Protein AF-A0A349N3F3-F1 (afdb_monomer_lite)

Structure (mmCIF, N/CA/C/O backbone):
data_AF-A0A349N3F3-F1
#
_entry.id   AF-A0A349N3F3-F1
#
loop_
_atom_site.group_PDB
_atom_site.id
_atom_site.type_symbol
_atom_site.label_atom_id
_atom_site.label_alt_id
_atom_site.label_comp_id
_atom_site.label_asym_id
_atom_site.label_entity_id
_atom_site.label_seq_id
_atom_site.pdbx_PDB_ins_code
_atom_site.Cartn_x
_atom_site.Cartn_y
_atom_site.Cartn_z
_atom_site.occupancy
_atom_site.B_iso_or_equiv
_atom_site.auth_seq_id
_atom_site.auth_comp_id
_atom_site.auth_asym_id
_atom_site.auth_atom_id
_atom_site.pdbx_PDB_model_num
ATOM 1 N N . PRO A 1 1 ? -1.755 11.413 -2.420 1.00 70.88 1 PRO A N 1
ATOM 2 C CA . PRO A 1 1 ? -2.461 11.004 -1.183 1.00 70.88 1 PRO A CA 1
ATOM 3 C C . PRO A 1 1 ? -3.497 9.923 -1.508 1.00 70.88 1 PRO A C 1
ATOM 5 O O . PRO A 1 1 ? -4.167 10.029 -2.538 1.00 70.88 1 PRO A O 1
ATOM 8 N N . TRP A 1 2 ? -3.592 8.875 -0.691 1.00 85.38 2 TRP A N 1
ATOM 9 C CA . TRP A 1 2 ? -4.547 7.779 -0.902 1.00 85.38 2 TRP A CA 1
ATOM 10 C C . TRP A 1 2 ? -5.999 8.202 -0.633 1.00 85.38 2 TRP A C 1
ATOM 12 O O . TRP A 1 2 ? -6.269 9.146 0.110 1.00 85.38 2 TRP A O 1
ATOM 22 N N . LYS A 1 3 ? -6.955 7.518 -1.276 1.00 88.44 3 LYS A N 1
ATOM 23 C CA . LYS A 1 3 ? -8.387 7.806 -1.109 1.00 88.44 3 LYS A CA 1
ATOM 24 C C . LYS A 1 3 ? -8.931 7.115 0.152 1.00 88.44 3 LYS A C 1
ATOM 26 O O . LYS A 1 3 ? -8.729 5.909 0.284 1.00 88.44 3 LYS A O 1
ATOM 31 N N . PRO A 1 4 ? -9.742 7.798 0.988 1.00 89.31 4 PRO A N 1
ATOM 32 C CA . PRO A 1 4 ? -10.302 7.210 2.211 1.00 89.31 4 PRO A CA 1
ATOM 33 C C . PRO A 1 4 ? -11.245 6.024 2.007 1.00 89.31 4 PRO A C 1
ATOM 35 O O . PRO A 1 4 ? -11.581 5.326 2.959 1.00 89.31 4 PRO A O 1
ATOM 38 N N . GLY A 1 5 ? -11.700 5.796 0.771 1.00 87.25 5 GLY A N 1
ATOM 39 C CA . GLY A 1 5 ? -12.599 4.693 0.445 1.00 87.25 5 GLY A CA 1
ATOM 40 C C . GLY A 1 5 ? -12.042 3.331 0.854 1.00 87.25 5 GLY A C 1
ATOM 41 O O . GLY A 1 5 ? -12.802 2.519 1.359 1.00 87.25 5 GLY A O 1
ATOM 42 N N . VAL A 1 6 ? -10.730 3.109 0.719 1.00 83.50 6 VAL A N 1
ATOM 43 C CA . VAL A 1 6 ? -10.081 1.824 1.048 1.00 83.50 6 VAL A CA 1
ATOM 44 C C . VAL A 1 6 ? -10.312 1.440 2.511 1.00 83.50 6 VAL A C 1
ATOM 46 O O . VAL A 1 6 ? -10.724 0.322 2.804 1.00 83.50 6 VAL A O 1
ATOM 49 N N . VAL A 1 7 ? -10.141 2.403 3.415 1.00 87.50 7 VAL A N 1
ATOM 50 C CA . VAL A 1 7 ? -10.370 2.221 4.851 1.00 87.50 7 VAL A CA 1
ATOM 51 C C . VAL A 1 7 ? -11.848 1.973 5.151 1.00 87.50 7 VAL A C 1
ATOM 53 O O . VAL A 1 7 ? -12.188 1.073 5.912 1.00 87.50 7 VAL A O 1
ATOM 56 N N . ARG A 1 8 ? -12.751 2.730 4.512 1.00 87.19 8 ARG A N 1
ATOM 57 C CA . ARG A 1 8 ? -14.203 2.553 4.696 1.00 87.19 8 ARG A CA 1
ATOM 58 C C . ARG A 1 8 ? -14.675 1.179 4.224 1.00 87.19 8 ARG A C 1
ATOM 60 O O . ARG A 1 8 ? -15.519 0.584 4.883 1.00 87.19 8 ARG A O 1
AT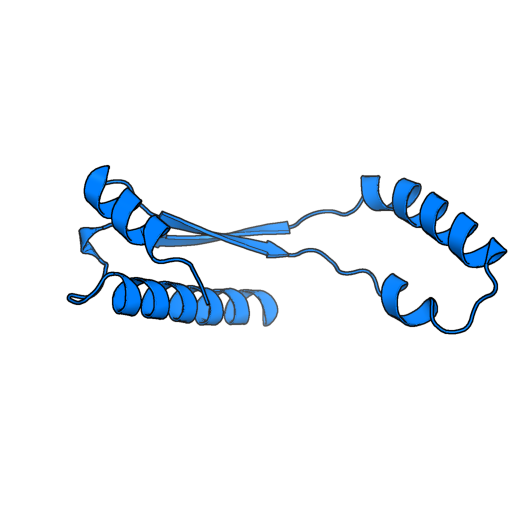OM 67 N N . PHE A 1 9 ? -14.133 0.683 3.112 1.00 87.94 9 PHE A N 1
ATOM 68 C CA . PHE A 1 9 ? -14.440 -0.653 2.610 1.00 87.94 9 PHE A CA 1
ATOM 69 C C . PHE A 1 9 ? -13.931 -1.731 3.560 1.00 87.94 9 PHE A C 1
ATOM 71 O O . PHE A 1 9 ? -14.719 -2.587 3.934 1.00 87.94 9 PHE A O 1
ATOM 78 N N . SER A 1 10 ? -12.678 -1.637 4.014 1.00 87.38 10 SER A N 1
ATOM 79 C CA . SER A 1 10 ? -12.095 -2.582 4.976 1.00 87.38 10 SER A CA 1
ATOM 80 C C . SER A 1 10 ? -12.913 -2.683 6.268 1.00 87.38 10 SER A C 1
ATOM 82 O O . SER A 1 10 ? -13.235 -3.792 6.690 1.00 87.38 10 SER A O 1
ATOM 84 N N . HIS A 1 11 ? -13.349 -1.549 6.832 1.00 88.25 11 HIS A N 1
ATOM 85 C CA . HIS A 1 11 ? -14.244 -1.525 7.997 1.00 88.25 11 HIS A CA 1
ATOM 86 C C . HIS A 1 11 ? -15.619 -2.133 7.703 1.00 88.25 11 HIS A C 1
ATOM 88 O O . HIS A 1 11 ? -16.115 -2.938 8.488 1.00 88.25 11 HIS A O 1
ATOM 94 N N . ALA A 1 12 ? -16.239 -1.780 6.574 1.00 88.38 12 ALA A N 1
ATOM 95 C CA . ALA A 1 12 ? -17.573 -2.270 6.221 1.00 88.38 12 ALA A CA 1
ATOM 96 C C . ALA A 1 12 ? -17.599 -3.779 5.937 1.00 88.38 12 ALA A C 1
ATOM 98 O O . ALA A 1 12 ? -18.583 -4.445 6.248 1.00 88.38 12 ALA A O 1
ATOM 99 N N . SER A 1 13 ? -16.530 -4.316 5.349 1.00 87.25 13 SER A N 1
ATOM 100 C CA . SER A 1 13 ? -16.416 -5.734 5.010 1.00 87.25 13 SER A CA 1
ATOM 101 C C . SER A 1 13 ? -15.661 -6.556 6.052 1.00 87.25 13 SER A C 1
ATOM 103 O O . SER A 1 13 ? -15.488 -7.750 5.832 1.00 87.25 13 SER A O 1
ATOM 105 N N . GLN A 1 14 ? -15.172 -5.932 7.134 1.00 87.69 14 GLN A N 1
ATOM 106 C CA . GLN A 1 14 ? -14.297 -6.561 8.134 1.00 87.69 14 GLN A CA 1
ATOM 107 C C . GLN A 1 14 ? -13.132 -7.329 7.481 1.00 87.69 14 GLN A C 1
ATOM 109 O O . GLN A 1 14 ? -12.790 -8.441 7.877 1.00 87.69 14 GLN A O 1
ATOM 114 N N . ALA A 1 15 ? -12.559 -6.752 6.418 1.00 86.81 15 ALA A N 1
ATOM 115 C CA . ALA A 1 15 ? -11.554 -7.415 5.593 1.00 86.81 15 ALA A CA 1
ATOM 116 C C . ALA A 1 15 ? -10.174 -6.772 5.774 1.00 86.81 15 ALA A C 1
ATOM 118 O O . ALA A 1 15 ? -10.086 -5.540 5.852 1.00 86.81 15 ALA A O 1
ATOM 119 N N . PRO A 1 16 ? -9.095 -7.573 5.781 1.00 88.50 16 PRO A N 1
ATOM 120 C CA . PRO A 1 16 ? -7.744 -7.050 5.880 1.00 88.50 16 PRO A CA 1
ATOM 121 C C . PRO A 1 16 ? -7.330 -6.298 4.609 1.00 88.50 16 PRO A C 1
ATOM 123 O 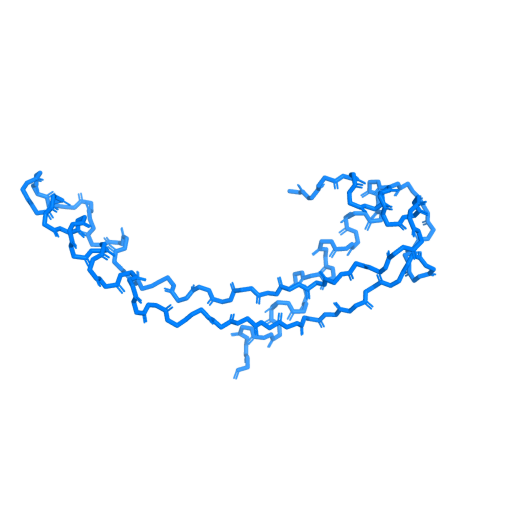O . PRO A 1 16 ? -7.716 -6.641 3.489 1.00 88.50 16 PRO A O 1
ATOM 126 N N . ILE A 1 17 ? -6.494 -5.282 4.792 1.00 89.00 17 ILE A N 1
ATOM 127 C CA . ILE A 1 17 ? -5.840 -4.516 3.736 1.00 89.00 17 ILE A CA 1
ATOM 128 C C . ILE A 1 17 ? -4.446 -5.103 3.527 1.00 89.00 17 ILE A C 1
ATOM 130 O O . ILE A 1 17 ? -3.598 -5.047 4.413 1.00 89.00 17 ILE A O 1
ATOM 134 N N . VAL A 1 18 ? -4.186 -5.630 2.333 1.00 88.69 18 VAL A N 1
ATOM 135 C CA . VAL A 1 18 ? -2.858 -6.1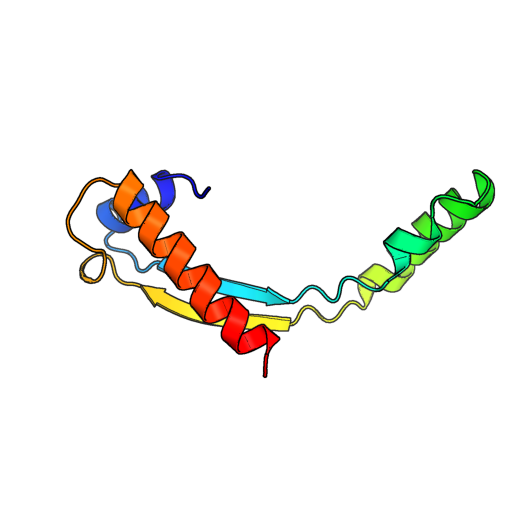36 1.968 1.00 88.69 18 VAL A CA 1
ATOM 136 C C . VAL A 1 18 ? -2.067 -5.026 1.284 1.00 88.69 18 VAL A C 1
ATOM 138 O O . VAL A 1 18 ? -2.491 -4.490 0.258 1.00 88.69 18 VAL A O 1
ATOM 141 N N . LEU A 1 19 ? -0.907 -4.687 1.842 1.00 89.88 19 LEU A N 1
ATOM 142 C CA . LEU A 1 19 ? 0.023 -3.728 1.259 1.00 89.88 19 LEU A CA 1
ATOM 143 C C . LEU A 1 19 ? 0.994 -4.471 0.341 1.00 89.88 19 LEU A C 1
ATOM 145 O O . LEU A 1 19 ? 1.740 -5.341 0.786 1.00 89.88 19 LEU A O 1
ATOM 149 N N . ILE A 1 20 ? 0.986 -4.126 -0.945 1.00 86.44 20 ILE A N 1
ATOM 150 C CA . ILE A 1 20 ? 1.821 -4.771 -1.963 1.00 86.44 20 ILE A CA 1
ATOM 151 C C . ILE A 1 20 ? 2.680 -3.708 -2.638 1.00 86.44 20 ILE A C 1
ATOM 153 O O . ILE A 1 20 ? 2.161 -2.739 -3.192 1.00 86.44 20 ILE A O 1
ATOM 157 N N . TYR A 1 21 ? 3.991 -3.911 -2.613 1.00 85.69 21 TYR A N 1
ATOM 158 C CA . TYR A 1 21 ? 4.947 -3.146 -3.396 1.00 85.69 21 TYR A CA 1
ATOM 159 C C . TYR A 1 21 ? 5.249 -3.891 -4.690 1.00 85.69 21 TYR A C 1
ATOM 161 O O . TYR A 1 21 ? 5.590 -5.073 -4.681 1.00 85.69 21 TYR A O 1
ATOM 169 N N . ILE A 1 22 ? 5.101 -3.199 -5.813 1.00 82.44 22 ILE A N 1
ATOM 170 C CA . ILE A 1 22 ? 5.461 -3.730 -7.122 1.00 82.44 22 ILE A CA 1
ATOM 171 C C . ILE A 1 22 ? 6.691 -2.957 -7.567 1.00 82.44 22 ILE A C 1
ATOM 173 O O . ILE A 1 22 ? 6.587 -1.784 -7.932 1.00 82.44 22 ILE A O 1
ATOM 177 N N . ASP A 1 23 ? 7.841 -3.621 -7.524 1.00 75.19 23 ASP A N 1
ATOM 178 C CA . ASP A 1 23 ? 9.063 -3.096 -8.101 1.00 75.19 23 ASP A CA 1
ATOM 179 C C . ASP A 1 23 ? 8.991 -3.274 -9.617 1.00 75.19 23 ASP A C 1
ATOM 181 O O . ASP A 1 23 ? 9.106 -4.370 -10.189 1.00 75.19 23 ASP A O 1
ATOM 185 N N . ILE A 1 24 ? 8.715 -2.152 -10.267 1.00 69.56 24 ILE A N 1
ATOM 186 C CA . ILE A 1 24 ? 8.839 -2.022 -11.700 1.00 69.56 24 ILE A CA 1
ATOM 187 C C . ILE A 1 24 ? 10.244 -1.493 -11.921 1.00 69.56 24 ILE A C 1
ATOM 189 O O . ILE A 1 24 ? 10.491 -0.303 -11.721 1.00 69.56 24 ILE A O 1
ATOM 193 N N . ASN A 1 25 ? 11.130 -2.361 -12.413 1.00 60.22 25 ASN A N 1
ATOM 194 C CA . ASN A 1 25 ? 12.388 -1.941 -13.010 1.00 60.22 25 ASN A CA 1
ATOM 195 C C . ASN A 1 25 ? 12.066 -0.952 -14.137 1.00 60.22 25 ASN A C 1
ATOM 197 O O . ASN A 1 25 ? 11.812 -1.335 -15.285 1.00 60.22 25 ASN A O 1
ATOM 201 N N . HIS A 1 26 ? 12.039 0.337 -13.805 1.00 54.44 26 HIS A N 1
ATOM 202 C CA . HIS A 1 26 ? 11.960 1.427 -14.755 1.00 54.44 26 HIS A CA 1
ATOM 203 C C . HIS A 1 26 ? 13.308 1.472 -15.461 1.00 54.44 26 HIS A C 1
ATOM 205 O O . HIS A 1 26 ? 14.157 2.312 -15.182 1.00 54.44 26 HIS A O 1
ATOM 211 N N . SER A 1 27 ? 13.510 0.515 -16.369 1.00 47.78 27 SER A N 1
ATOM 212 C CA . SER A 1 27 ? 14.584 0.540 -17.341 1.00 47.78 27 SER A CA 1
ATOM 213 C C . SER A 1 27 ? 14.658 1.961 -17.893 1.00 47.78 27 SER A C 1
ATOM 215 O O . SER A 1 27 ? 13.677 2.487 -18.426 1.00 47.78 27 SER A O 1
ATOM 217 N N . VAL A 1 28 ? 15.832 2.553 -17.680 1.00 49.75 28 VAL A N 1
ATOM 218 C CA . VAL A 1 28 ? 16.470 3.816 -18.105 1.00 49.75 28 VAL A CA 1
ATOM 219 C C . VAL A 1 28 ? 15.990 4.434 -19.441 1.00 49.75 28 VAL A C 1
ATOM 221 O O . VAL A 1 28 ? 16.278 5.584 -19.768 1.00 49.75 28 VAL A O 1
ATOM 224 N N . MET A 1 29 ? 15.181 3.716 -20.210 1.00 49.28 29 MET A N 1
ATOM 225 C CA . MET A 1 29 ? 14.626 4.036 -21.520 1.00 49.28 29 MET A CA 1
ATOM 226 C C . MET A 1 29 ? 13.922 5.403 -21.627 1.00 49.28 29 MET A C 1
ATOM 228 O O . MET A 1 29 ? 13.883 5.987 -22.711 1.00 49.28 29 MET A O 1
ATOM 232 N N . ARG A 1 30 ? 13.361 5.951 -20.538 1.00 48.03 30 ARG A N 1
ATOM 233 C CA . ARG A 1 30 ? 12.600 7.214 -20.603 1.00 48.03 30 ARG A CA 1
ATOM 234 C C . ARG A 1 30 ? 13.488 8.468 -20.660 1.00 48.03 30 ARG A C 1
ATOM 236 O O . ARG A 1 30 ? 13.030 9.490 -21.167 1.00 48.03 30 ARG A O 1
ATOM 243 N N . GLN A 1 31 ? 14.748 8.403 -20.222 1.00 49.34 31 GLN A N 1
ATOM 244 C CA . GLN A 1 31 ? 15.655 9.565 -20.247 1.00 49.34 31 GLN A CA 1
ATOM 245 C C . GLN A 1 31 ? 16.346 9.793 -21.601 1.00 49.34 31 GLN A C 1
ATOM 247 O O . GLN A 1 31 ? 16.757 10.913 -21.891 1.00 49.34 31 GLN A O 1
ATOM 252 N N . ILE A 1 32 ? 16.401 8.788 -22.480 1.00 55.56 32 ILE A N 1
ATOM 253 C CA . ILE A 1 32 ? 17.084 8.904 -23.783 1.00 55.56 32 ILE A CA 1
ATOM 254 C C . ILE A 1 32 ? 16.177 9.555 -24.857 1.00 55.56 32 ILE A C 1
ATOM 256 O O . ILE A 1 32 ? 16.644 10.001 -25.901 1.00 55.56 32 ILE A O 1
ATOM 260 N N . GLY A 1 33 ? 14.871 9.700 -24.602 1.00 49.53 33 GLY A N 1
ATOM 261 C CA . GLY A 1 33 ? 13.873 10.091 -25.611 1.00 49.53 33 GLY A CA 1
ATOM 262 C C . GLY A 1 33 ? 13.666 11.590 -25.885 1.00 49.53 33 GLY A C 1
ATOM 263 O O . GLY A 1 33 ? 12.821 11.918 -26.715 1.00 49.53 33 GLY A O 1
ATOM 264 N N . GLN A 1 34 ? 14.374 12.508 -25.217 1.00 52.03 34 GLN A N 1
ATOM 265 C CA . GLN A 1 34 ? 14.155 13.963 -25.382 1.00 52.03 34 GLN A CA 1
ATOM 266 C C . GLN A 1 34 ? 14.939 14.590 -26.556 1.00 52.03 34 GLN A C 1
ATOM 268 O O . GLN A 1 34 ? 14.663 15.729 -26.919 1.00 52.03 34 GLN A O 1
ATOM 273 N N . LYS A 1 35 ? 15.889 13.870 -27.179 1.00 56.09 35 LYS A N 1
ATOM 274 C CA . LYS A 1 35 ? 16.752 14.403 -28.260 1.00 56.09 35 LYS A CA 1
ATOM 275 C C . LYS A 1 35 ? 16.565 13.775 -29.649 1.00 56.09 35 LYS A C 1
ATOM 277 O O . LYS A 1 35 ? 17.228 14.211 -30.585 1.00 56.09 35 LYS A O 1
ATOM 282 N N . PHE A 1 36 ? 15.694 12.779 -29.821 1.00 54.53 36 PHE A N 1
ATOM 283 C CA . PHE A 1 36 ? 15.665 11.983 -31.056 1.00 54.53 36 PHE A CA 1
ATOM 284 C C . PHE A 1 36 ? 14.399 12.190 -31.908 1.00 54.53 36 PHE A C 1
ATOM 286 O O . PHE A 1 36 ? 13.275 12.156 -31.412 1.00 54.53 36 PHE A O 1
ATOM 293 N N . HIS A 1 37 ? 14.627 12.400 -33.211 1.00 63.00 37 HIS A N 1
ATOM 294 C CA . HIS A 1 37 ? 13.658 12.577 -34.303 1.00 63.00 37 HIS A CA 1
ATOM 295 C C . HIS A 1 37 ? 12.501 11.553 -34.290 1.00 63.00 37 HIS A C 1
ATOM 297 O O . HIS A 1 37 ? 12.677 10.404 -33.886 1.00 63.00 37 HIS A O 1
ATOM 303 N N . GLY A 1 38 ? 11.328 11.942 -34.815 1.00 58.62 38 GLY A N 1
ATOM 304 C CA . GLY A 1 38 ? 10.070 11.172 -34.754 1.00 58.62 38 GLY A CA 1
ATOM 305 C C . GLY A 1 38 ? 10.133 9.711 -35.228 1.00 58.62 38 GLY A C 1
ATOM 306 O O . GLY A 1 38 ? 9.413 8.870 -34.696 1.00 58.62 38 GLY A O 1
ATOM 307 N N . VAL A 1 39 ? 11.046 9.374 -36.143 1.00 66.19 39 VAL A N 1
ATOM 308 C CA . VAL A 1 39 ? 11.274 7.993 -36.612 1.00 66.19 39 VAL A CA 1
ATOM 309 C C . VAL A 1 39 ? 11.875 7.103 -35.513 1.00 66.19 39 VAL A C 1
ATOM 311 O O . VAL A 1 39 ? 11.451 5.963 -35.325 1.00 66.19 39 VAL A O 1
ATOM 314 N N . VAL A 1 40 ? 12.805 7.632 -34.713 1.00 64.12 40 VAL A N 1
ATOM 315 C CA . VAL A 1 40 ? 13.409 6.910 -33.580 1.00 64.12 40 VAL A CA 1
ATOM 316 C C . VAL A 1 40 ? 12.381 6.696 -32.469 1.00 64.12 40 VAL A C 1
ATOM 318 O O . VAL A 1 40 ? 12.391 5.661 -31.810 1.00 64.12 40 VAL A O 1
ATOM 321 N N . ARG A 1 41 ? 11.441 7.633 -32.292 1.00 63.22 41 ARG A N 1
ATOM 322 C CA . ARG A 1 41 ? 10.346 7.502 -31.319 1.00 63.22 41 ARG A CA 1
ATOM 323 C C . ARG A 1 41 ? 9.428 6.324 -31.653 1.00 63.22 41 ARG A C 1
ATOM 325 O O . ARG A 1 41 ? 9.089 5.561 -30.753 1.00 63.22 41 ARG A O 1
ATOM 332 N N . ALA A 1 42 ? 9.082 6.147 -32.929 1.00 65.94 42 ALA A N 1
ATOM 333 C CA . ALA A 1 42 ? 8.281 5.012 -33.387 1.00 65.94 42 ALA A CA 1
ATOM 334 C C . ALA A 1 42 ? 9.027 3.677 -33.198 1.00 65.94 42 ALA A C 1
ATOM 336 O O . ALA A 1 42 ? 8.462 2.716 -32.678 1.00 65.94 42 ALA A O 1
ATOM 337 N N . LEU A 1 43 ? 10.324 3.633 -33.522 1.00 67.88 43 LEU A N 1
ATOM 338 C CA . LEU A 1 43 ? 11.171 2.459 -33.278 1.00 67.88 43 LEU A CA 1
ATOM 339 C C . LEU A 1 43 ? 11.291 2.122 -31.788 1.00 67.88 43 LEU A C 1
ATOM 341 O O . LEU A 1 43 ? 11.130 0.964 -31.414 1.00 67.88 43 LEU A O 1
ATOM 345 N N . MET A 1 44 ? 11.494 3.124 -30.931 1.00 64.00 44 MET A N 1
ATOM 346 C CA . MET A 1 44 ? 11.529 2.967 -29.474 1.00 64.00 44 MET A CA 1
ATOM 347 C C . MET A 1 44 ? 10.192 2.498 -28.907 1.00 64.00 44 MET A C 1
ATOM 349 O O . MET A 1 44 ? 10.190 1.705 -27.975 1.00 64.00 44 MET A O 1
ATOM 353 N N . GLN A 1 45 ? 9.058 2.934 -29.458 1.00 64.31 45 GLN A N 1
ATOM 354 C CA . GLN A 1 45 ? 7.741 2.430 -29.058 1.00 64.31 45 GLN A CA 1
ATOM 355 C C . GLN A 1 45 ? 7.574 0.947 -29.405 1.00 64.31 45 GLN A C 1
ATOM 357 O O . GLN A 1 45 ? 7.119 0.172 -28.565 1.00 64.31 45 GLN A O 1
ATOM 362 N N . VAL A 1 46 ? 8.000 0.527 -30.600 1.00 70.19 46 VAL A N 1
ATOM 363 C CA . VAL A 1 46 ? 7.973 -0.889 -31.006 1.00 70.19 46 VAL A CA 1
ATOM 364 C C . VAL A 1 46 ? 8.952 -1.723 -30.170 1.00 70.19 46 VAL A C 1
ATOM 366 O O . VAL A 1 46 ? 8.618 -2.836 -29.763 1.00 70.19 46 VAL A O 1
ATOM 369 N N . TRP A 1 47 ? 10.130 -1.184 -29.849 1.00 64.75 47 TRP A N 1
ATOM 370 C CA . TRP A 1 47 ? 11.104 -1.831 -28.967 1.00 64.75 47 TRP A CA 1
ATOM 371 C C . TRP A 1 47 ? 10.611 -1.919 -27.522 1.00 64.75 47 TRP A C 1
ATOM 373 O O . TRP A 1 47 ? 10.701 -2.984 -26.927 1.00 64.75 47 TRP A O 1
ATOM 383 N N . ALA A 1 48 ? 10.019 -0.857 -26.976 1.00 63.19 48 ALA A N 1
ATOM 384 C CA . ALA A 1 48 ? 9.390 -0.859 -25.657 1.00 63.19 48 ALA A CA 1
ATOM 385 C C . ALA A 1 48 ? 8.235 -1.866 -25.587 1.00 63.19 48 ALA A C 1
ATOM 387 O O . ALA A 1 48 ? 8.083 -2.548 -24.580 1.00 63.19 48 ALA A O 1
ATOM 388 N N . TYR A 1 49 ? 7.469 -2.031 -26.668 1.00 63.31 49 TYR A N 1
ATOM 389 C CA . TYR A 1 49 ? 6.439 -3.066 -26.763 1.00 63.31 49 TYR A CA 1
ATOM 390 C C . TYR A 1 49 ? 7.035 -4.485 -26.828 1.00 63.31 49 TYR A C 1
ATOM 392 O O . TYR A 1 49 ? 6.529 -5.407 -26.188 1.00 63.31 49 TYR A O 1
ATOM 400 N N . ARG A 1 50 ? 8.145 -4.673 -27.559 1.00 64.00 50 ARG A N 1
ATOM 401 C CA . ARG A 1 50 ? 8.850 -5.963 -27.674 1.00 64.00 50 ARG A CA 1
ATOM 402 C C . ARG A 1 50 ? 9.559 -6.365 -26.374 1.00 64.00 50 ARG A C 1
ATOM 404 O O . ARG A 1 50 ? 9.476 -7.526 -25.991 1.00 64.00 50 ARG A O 1
ATOM 411 N N . PHE A 1 51 ? 10.218 -5.425 -25.699 1.00 57.91 51 PHE A N 1
ATOM 412 C CA . PHE A 1 51 ? 10.964 -5.644 -24.452 1.00 57.91 51 PHE A CA 1
ATOM 413 C C . PHE A 1 51 ? 10.091 -5.559 -23.201 1.00 57.91 51 PHE A C 1
ATOM 415 O O . PHE A 1 51 ? 10.393 -6.199 -22.198 1.00 57.91 51 PHE A O 1
ATOM 422 N N . GLY A 1 52 ? 8.968 -4.840 -23.257 1.00 55.38 52 GLY A N 1
ATOM 423 C CA . GLY A 1 52 ? 8.007 -4.773 -22.158 1.00 55.38 52 GLY A CA 1
ATOM 424 C C . GLY A 1 52 ? 7.403 -6.133 -21.806 1.00 55.38 52 GLY A C 1
ATOM 425 O O . GLY A 1 52 ? 7.058 -6.367 -20.652 1.00 55.38 52 GLY A O 1
ATOM 426 N N . ARG A 1 53 ? 7.359 -7.070 -22.766 1.00 56.12 53 ARG A N 1
ATOM 427 C CA . ARG A 1 53 ? 6.917 -8.456 -22.539 1.00 56.12 53 ARG A CA 1
ATOM 428 C C . ARG A 1 53 ? 7.829 -9.275 -21.618 1.00 56.12 53 ARG A C 1
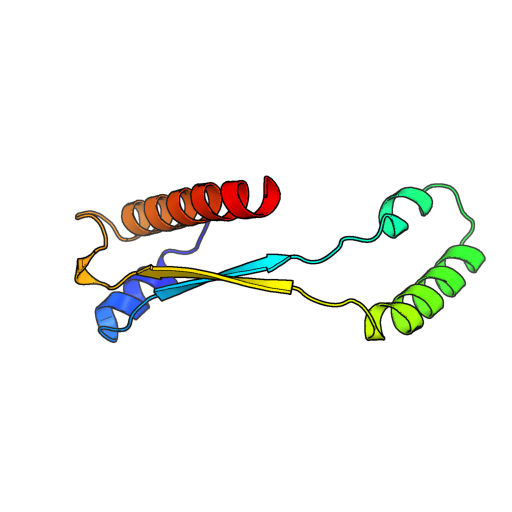ATOM 430 O O . ARG A 1 53 ? 7.380 -10.318 -21.156 1.00 56.12 53 ARG A O 1
ATOM 437 N N . SER A 1 54 ? 9.065 -8.847 -21.347 1.00 57.31 54 SER A N 1
ATOM 438 C CA . SER A 1 54 ? 10.001 -9.587 -20.483 1.00 57.31 54 SER A CA 1
ATOM 439 C C . SER A 1 54 ? 10.415 -8.834 -19.220 1.00 57.31 54 SER A C 1
ATOM 441 O O . SER A 1 54 ? 11.368 -9.250 -18.557 1.00 57.31 54 SER A O 1
ATOM 443 N N . LEU A 1 55 ? 9.756 -7.720 -18.886 1.00 60.59 55 LEU A N 1
ATOM 444 C CA . LEU A 1 55 ? 10.021 -7.027 -17.628 1.00 60.59 55 LEU A CA 1
ATOM 445 C C . LEU A 1 55 ? 9.559 -7.922 -16.478 1.00 60.59 55 LEU A C 1
ATOM 447 O O . LEU A 1 55 ? 8.364 -8.128 -16.272 1.00 60.59 55 LEU A O 1
ATOM 451 N N . LYS A 1 56 ? 10.527 -8.483 -15.749 1.00 65.81 56 LYS A N 1
ATOM 452 C CA . LYS A 1 56 ? 10.265 -9.192 -14.500 1.00 65.81 56 LYS A CA 1
ATOM 453 C C . LYS A 1 56 ? 9.767 -8.161 -13.491 1.00 65.81 56 LYS A C 1
ATOM 455 O O . LYS A 1 56 ? 10.527 -7.304 -13.049 1.00 65.81 56 LYS A O 1
ATOM 460 N N . LEU A 1 57 ? 8.471 -8.219 -13.210 1.00 70.38 57 LEU A N 1
ATOM 461 C CA . LEU A 1 57 ? 7.838 -7.465 -12.139 1.00 70.38 57 LEU A CA 1
ATOM 462 C C . LEU A 1 57 ? 8.125 -8.213 -10.843 1.00 70.38 57 LEU A C 1
ATOM 464 O O . LEU A 1 57 ? 7.748 -9.380 -10.714 1.00 70.38 57 LEU A O 1
ATOM 468 N N . HIS A 1 58 ? 8.801 -7.561 -9.908 1.00 77.12 58 HIS A N 1
ATOM 469 C CA . HIS A 1 58 ? 9.024 -8.140 -8.593 1.00 77.12 58 HIS A CA 1
ATOM 470 C C . HIS A 1 58 ? 7.917 -7.641 -7.669 1.00 77.12 58 HIS A C 1
ATOM 472 O O . HIS A 1 58 ? 7.754 -6.444 -7.446 1.00 77.12 58 HIS A O 1
ATOM 478 N N . MET A 1 59 ? 7.085 -8.570 -7.200 1.00 83.50 59 MET A N 1
ATOM 479 C CA . MET A 1 59 ? 5.995 -8.272 -6.281 1.00 83.50 59 MET A CA 1
ATOM 480 C C . MET A 1 59 ? 6.425 -8.646 -4.869 1.00 83.50 59 MET A C 1
ATOM 482 O O . MET A 1 59 ? 6.788 -9.792 -4.608 1.00 83.50 59 MET A O 1
ATOM 486 N N . HIS A 1 60 ? 6.337 -7.684 -3.963 1.00 84.69 60 HIS A N 1
ATOM 487 C CA . HIS A 1 60 ? 6.654 -7.849 -2.557 1.00 84.69 60 HIS A CA 1
ATOM 488 C C . HIS A 1 60 ? 5.407 -7.555 -1.732 1.00 84.69 60 HIS A C 1
ATOM 490 O O . HIS A 1 60 ? 4.832 -6.469 -1.812 1.00 84.69 60 HIS A O 1
ATOM 496 N N . VAL A 1 61 ? 4.984 -8.523 -0.926 1.00 86.62 61 VAL A N 1
ATOM 497 C CA . VAL A 1 61 ? 3.968 -8.280 0.100 1.00 86.62 61 VAL A CA 1
ATOM 498 C C . VAL A 1 61 ? 4.667 -7.584 1.265 1.00 86.62 61 VAL A C 1
ATOM 500 O O . VAL A 1 61 ? 5.611 -8.133 1.825 1.00 86.62 61 VAL A O 1
ATOM 503 N N . LEU A 1 62 ? 4.243 -6.359 1.575 1.00 88.12 62 LEU A N 1
ATOM 504 C CA . LEU A 1 62 ? 4.849 -5.524 2.612 1.00 88.12 62 LEU A CA 1
ATOM 505 C C . LEU A 1 62 ? 4.271 -5.818 3.995 1.00 88.12 62 LEU A C 1
ATOM 507 O O . LEU A 1 62 ? 5.017 -5.938 4.960 1.00 88.12 62 LEU A O 1
ATOM 511 N N . ASP A 1 63 ? 2.942 -5.863 4.089 1.00 89.00 63 ASP A N 1
ATOM 512 C CA . ASP A 1 63 ? 2.215 -6.021 5.349 1.00 89.00 63 ASP A CA 1
ATOM 513 C C . ASP A 1 63 ? 0.759 -6.428 5.079 1.00 89.00 63 ASP A C 1
ATOM 515 O O . ASP A 1 63 ? 0.230 -6.210 3.981 1.00 89.00 63 ASP A O 1
ATOM 519 N N . VAL A 1 64 ? 0.099 -6.970 6.099 1.00 90.44 64 VAL A N 1
ATOM 520 C CA . VAL A 1 64 ? -1.344 -7.241 6.105 1.00 90.44 64 VAL A CA 1
ATOM 521 C C . VAL A 1 64 ? -1.943 -6.528 7.310 1.00 90.44 64 VAL A C 1
ATOM 523 O O . VAL A 1 64 ? -1.711 -6.924 8.448 1.00 90.44 64 VAL A O 1
ATOM 526 N N . VAL A 1 65 ? -2.715 -5.474 7.051 1.00 90.06 65 VAL A N 1
ATOM 527 C CA . VAL A 1 65 ? -3.310 -4.619 8.081 1.00 90.06 65 VAL A CA 1
ATOM 528 C C . VAL A 1 65 ? -4.770 -4.995 8.274 1.00 90.06 65 VAL A C 1
ATOM 530 O O . VAL A 1 65 ? -5.584 -4.838 7.363 1.00 90.06 65 VAL A O 1
ATOM 533 N N . TYR A 1 66 ? -5.116 -5.460 9.466 1.00 88.88 66 TYR A N 1
ATOM 534 C CA . TYR A 1 66 ? -6.501 -5.747 9.821 1.00 88.88 66 TYR A CA 1
ATOM 535 C C . TYR A 1 66 ? -7.246 -4.474 10.266 1.00 88.88 66 TYR A C 1
ATOM 537 O O . TYR A 1 66 ? -6.607 -3.540 10.761 1.00 88.88 66 TYR A O 1
ATOM 545 N N . PRO A 1 67 ? -8.584 -4.404 10.109 1.00 85.50 67 PRO A N 1
ATOM 546 C CA . PRO A 1 67 ? -9.372 -3.234 10.510 1.00 85.50 67 PRO A CA 1
ATOM 547 C C . PRO A 1 67 ? -9.136 -2.796 11.963 1.00 85.50 67 PRO A C 1
ATOM 549 O O . PRO A 1 67 ? -9.053 -1.601 12.240 1.00 85.50 67 PRO A O 1
ATOM 552 N N . GLU A 1 68 ? -8.974 -3.752 12.876 1.00 88.75 68 GLU A N 1
ATOM 553 C CA . GLU A 1 68 ? -8.712 -3.542 14.304 1.00 88.75 68 GLU A CA 1
ATOM 554 C C . GLU A 1 68 ? -7.324 -2.964 14.613 1.00 88.75 68 GLU A C 1
ATOM 556 O O . GLU A 1 68 ? -7.098 -2.453 15.706 1.00 88.75 68 GLU A O 1
ATOM 561 N N . GLN A 1 69 ? -6.391 -3.025 13.661 1.00 8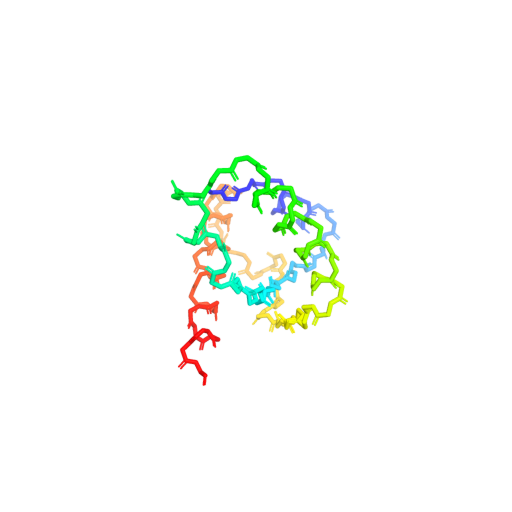7.81 69 GLN A N 1
ATOM 562 C CA . GLN A 1 69 ? -5.046 -2.464 13.799 1.00 87.81 69 GLN A CA 1
ATOM 563 C C . GLN A 1 69 ? -4.964 -1.018 13.298 1.00 87.81 69 GLN A C 1
ATOM 565 O O . GLN A 1 69 ? -3.932 -0.364 13.466 1.00 87.81 69 GLN A O 1
ATOM 570 N N . LEU A 1 70 ? -6.022 -0.514 12.654 1.00 88.19 70 LEU A N 1
ATOM 571 C CA . LEU A 1 70 ? -6.061 0.869 12.204 1.00 88.19 70 LEU A CA 1
ATOM 572 C C . LEU A 1 70 ? -6.158 1.805 13.416 1.00 88.19 70 LEU A C 1
ATOM 574 O O . LEU A 1 70 ? -6.946 1.550 14.327 1.00 88.19 70 LEU A O 1
ATOM 578 N N . PRO A 1 71 ? -5.401 2.916 13.426 1.00 88.88 71 PRO A N 1
ATOM 579 C CA . PRO A 1 71 ? -5.451 3.861 14.531 1.00 88.88 71 PRO A CA 1
ATOM 580 C C . PRO A 1 71 ? -6.851 4.464 14.666 1.00 88.88 71 PRO A C 1
ATOM 582 O O . PRO A 1 71 ? -7.540 4.702 13.669 1.00 88.88 71 PRO A O 1
ATOM 585 N N . GLU A 1 72 ? -7.269 4.759 15.894 1.00 87.81 72 GLU A N 1
ATOM 586 C CA . GLU A 1 72 ? -8.519 5.479 16.127 1.00 87.81 72 GLU A CA 1
ATOM 587 C C . GLU A 1 72 ? -8.478 6.859 15.457 1.00 87.81 72 GLU A C 1
ATOM 589 O O . GLU A 1 72 ? -7.471 7.570 15.503 1.00 87.81 72 GLU A O 1
ATOM 594 N N . GLY A 1 73 ? -9.575 7.247 14.804 1.00 88.62 73 GLY A N 1
ATOM 595 C CA . GLY A 1 73 ? -9.679 8.555 14.168 1.00 88.62 73 GLY A CA 1
ATOM 596 C C . GLY A 1 73 ? -10.551 8.567 12.922 1.00 88.62 73 GLY A C 1
ATOM 597 O O . GLY A 1 73 ? -11.334 7.658 12.649 1.00 88.62 73 GLY A O 1
ATOM 598 N N . THR A 1 74 ? -10.424 9.646 12.154 1.00 90.62 74 THR A N 1
ATOM 599 C CA . THR A 1 74 ? -11.166 9.808 10.900 1.00 90.62 74 THR A CA 1
ATOM 600 C C . THR A 1 74 ? -10.613 8.881 9.808 1.00 90.62 74 THR A C 1
ATOM 602 O O . THR A 1 74 ? -9.405 8.623 9.773 1.00 90.62 74 THR A O 1
ATOM 605 N N . PRO A 1 75 ? -11.439 8.441 8.839 1.00 87.81 75 PRO A N 1
ATOM 606 C CA . PRO A 1 75 ? -10.965 7.646 7.703 1.00 87.81 75 PRO A CA 1
ATOM 607 C C . PRO A 1 75 ? -9.812 8.310 6.937 1.00 87.81 75 PRO A C 1
ATOM 609 O O . PRO A 1 75 ? -8.940 7.630 6.401 1.00 87.81 75 PRO A O 1
ATOM 612 N N . GLN A 1 76 ? -9.781 9.644 6.892 1.00 90.31 76 GLN A N 1
ATOM 613 C CA . GLN A 1 76 ? -8.701 10.426 6.296 1.00 90.31 76 GLN A CA 1
ATOM 614 C C . GLN A 1 76 ? -7.381 10.245 7.058 1.00 90.31 76 GLN A C 1
ATOM 616 O O . GLN A 1 76 ? -6.354 10.002 6.427 1.00 90.31 76 GLN A O 1
ATOM 621 N N . GLN A 1 77 ? -7.405 10.317 8.392 1.00 90.62 77 GLN A N 1
ATOM 622 C CA . GLN A 1 77 ? -6.224 10.099 9.236 1.00 90.62 77 GLN A CA 1
ATOM 623 C C . GLN A 1 77 ? -5.725 8.654 9.144 1.00 90.62 77 GLN A C 1
ATOM 625 O O . GLN A 1 77 ? -4.533 8.434 8.947 1.00 90.62 77 GLN A O 1
ATOM 630 N N . GLN A 1 78 ? -6.634 7.677 9.183 1.00 91.06 78 GLN A N 1
ATOM 631 C CA . GLN A 1 78 ? -6.303 6.258 9.000 1.00 91.06 78 GLN A CA 1
ATOM 632 C C . GLN A 1 78 ? -5.655 5.997 7.634 1.00 91.06 78 GLN A C 1
ATOM 634 O O . GLN A 1 78 ? -4.692 5.244 7.520 1.00 91.06 78 GLN A O 1
ATOM 639 N N . THR A 1 79 ? -6.137 6.676 6.591 1.00 92.25 79 THR A N 1
ATOM 640 C CA . THR A 1 79 ? -5.569 6.573 5.240 1.00 92.25 79 THR A CA 1
ATOM 641 C C . THR A 1 79 ? -4.189 7.216 5.142 1.00 92.25 79 THR A C 1
ATOM 643 O O . THR A 1 79 ? -3.309 6.671 4.480 1.00 92.25 79 THR A O 1
ATOM 646 N N . ALA A 1 80 ? -3.980 8.356 5.804 1.00 92.19 80 ALA A N 1
ATOM 647 C CA . ALA A 1 80 ? -2.669 8.994 5.874 1.00 92.19 80 ALA A CA 1
ATOM 648 C C . ALA A 1 80 ? -1.656 8.106 6.614 1.00 92.19 80 ALA A C 1
ATOM 650 O O . ALA A 1 80 ? -0.528 7.952 6.153 1.00 92.19 80 ALA A O 1
ATOM 651 N N . TRP A 1 81 ? -2.082 7.466 7.706 1.00 93.69 81 TRP A N 1
ATOM 652 C CA . TRP A 1 81 ? -1.268 6.493 8.431 1.00 93.69 81 TRP A CA 1
ATOM 653 C C . TRP A 1 81 ? -0.908 5.282 7.560 1.00 93.69 81 TRP A C 1
ATOM 655 O O . TRP A 1 81 ? 0.263 4.921 7.483 1.00 93.69 81 TRP A O 1
ATOM 665 N N . LEU A 1 82 ? -1.877 4.708 6.835 1.00 92.50 82 LEU A N 1
ATOM 666 C CA . LEU A 1 82 ? -1.634 3.593 5.910 1.00 92.50 82 LEU A CA 1
ATOM 667 C C . LEU A 1 82 ? -0.621 3.955 4.821 1.00 92.50 82 LEU A C 1
ATOM 669 O O . LEU A 1 82 ? 0.254 3.155 4.498 1.00 92.50 82 LEU A O 1
ATOM 673 N N . GLN A 1 83 ? -0.730 5.164 4.268 1.00 91.69 83 GLN A N 1
ATOM 674 C CA . GLN A 1 83 ? 0.208 5.637 3.260 1.00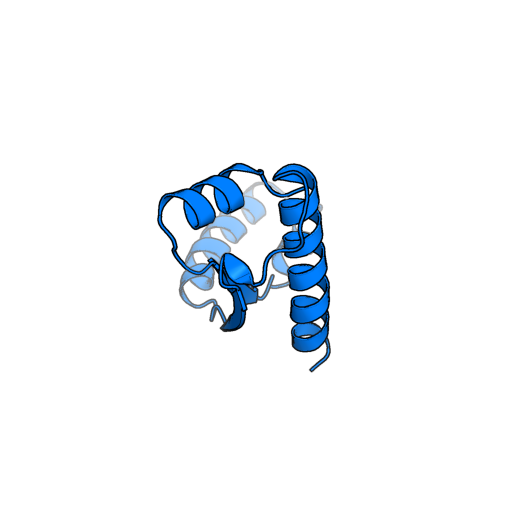 91.69 83 GLN A CA 1
ATOM 675 C C . GLN A 1 83 ? 1.621 5.797 3.846 1.00 91.69 83 GLN A C 1
ATOM 677 O O . GLN A 1 83 ? 2.578 5.318 3.245 1.00 91.69 83 GLN A O 1
ATOM 682 N N . ALA A 1 84 ? 1.755 6.401 5.030 1.00 92.69 84 ALA A N 1
ATOM 683 C CA . ALA A 1 84 ? 3.048 6.544 5.701 1.00 92.69 84 ALA A CA 1
ATOM 684 C C . ALA A 1 84 ? 3.676 5.178 6.031 1.00 92.69 84 ALA A C 1
ATOM 686 O O . ALA A 1 84 ? 4.865 4.965 5.800 1.00 92.69 84 ALA A O 1
ATOM 687 N N . ARG A 1 85 ? 2.862 4.225 6.501 1.00 91.88 85 ARG A N 1
ATOM 688 C CA . ARG A 1 85 ? 3.280 2.845 6.773 1.00 91.88 85 ARG A CA 1
ATOM 689 C C . ARG A 1 85 ? 3.780 2.144 5.511 1.00 91.88 85 ARG A C 1
ATOM 691 O O . ARG A 1 85 ? 4.812 1.480 5.546 1.00 91.88 85 ARG A O 1
ATOM 698 N N . PHE A 1 86 ? 3.072 2.308 4.395 1.00 92.44 86 PHE A N 1
ATOM 699 C CA . PHE A 1 86 ? 3.497 1.783 3.101 1.00 92.44 86 PHE A CA 1
ATOM 700 C C . PHE A 1 86 ? 4.835 2.378 2.656 1.00 92.44 86 PHE A C 1
ATOM 702 O O . PHE A 1 86 ? 5.721 1.629 2.258 1.00 92.44 86 PHE A O 1
ATOM 709 N N . GLU A 1 87 ? 4.995 3.701 2.734 1.00 91.06 87 GLU A N 1
ATOM 710 C CA . GLU A 1 87 ? 6.226 4.392 2.330 1.00 91.06 87 GLU A CA 1
ATOM 711 C C . GLU A 1 87 ? 7.433 3.938 3.169 1.00 91.06 87 GLU A C 1
ATOM 713 O O . GLU A 1 87 ? 8.495 3.659 2.611 1.00 91.06 87 GLU A O 1
ATOM 718 N N . GLU A 1 88 ? 7.258 3.766 4.483 1.00 92.75 88 GLU A N 1
ATOM 719 C CA . GLU A 1 88 ? 8.289 3.234 5.386 1.00 92.75 88 GLU A CA 1
ATOM 720 C C . GLU A 1 88 ? 8.731 1.814 4.988 1.00 92.75 88 GLU A C 1
ATOM 722 O O . GLU A 1 88 ? 9.926 1.513 4.931 1.00 92.75 88 GLU A O 1
ATOM 727 N N . LEU A 1 89 ? 7.773 0.926 4.709 1.00 90.44 89 LEU A N 1
ATOM 728 C CA . LEU A 1 89 ? 8.049 -0.466 4.347 1.00 90.44 89 LEU A CA 1
ATOM 729 C C . LEU A 1 89 ? 8.637 -0.590 2.937 1.00 90.44 89 LEU A C 1
ATOM 731 O O . LEU A 1 89 ? 9.578 -1.356 2.730 1.00 90.44 89 LEU A O 1
ATOM 735 N N . ALA A 1 90 ? 8.133 0.192 1.983 1.00 88.00 90 ALA A N 1
ATOM 736 C CA . ALA A 1 90 ? 8.657 0.241 0.624 1.00 88.00 90 ALA A CA 1
ATOM 737 C C . ALA A 1 90 ? 10.114 0.730 0.603 1.00 88.00 90 ALA A C 1
ATOM 739 O O . ALA A 1 90 ? 10.943 0.147 -0.097 1.00 88.00 90 ALA A O 1
ATOM 740 N N . ALA A 1 91 ? 10.453 1.739 1.417 1.00 88.00 91 ALA A N 1
ATOM 741 C CA . ALA A 1 91 ? 11.822 2.238 1.532 1.00 88.00 91 ALA A CA 1
ATOM 742 C C . ALA A 1 91 ? 12.803 1.140 1.982 1.00 88.00 91 ALA A C 1
ATOM 744 O O . ALA A 1 91 ? 13.871 1.004 1.387 1.00 88.00 91 ALA A O 1
ATOM 745 N N . LYS A 1 92 ? 12.417 0.305 2.959 1.00 86.44 92 LYS A N 1
ATOM 746 C CA . LYS A 1 92 ? 13.246 -0.815 3.449 1.00 86.44 92 LYS A CA 1
ATOM 747 C C . LYS A 1 92 ? 13.534 -1.856 2.368 1.00 86.44 92 LYS A C 1
ATOM 749 O O . LYS A 1 92 ? 14.652 -2.362 2.297 1.00 86.44 92 LYS A O 1
ATOM 754 N N . ILE A 1 93 ? 12.546 -2.161 1.522 1.00 83.25 93 ILE A N 1
ATOM 755 C CA . ILE A 1 93 ? 12.740 -3.085 0.396 1.00 83.25 93 ILE A CA 1
ATOM 756 C C . ILE A 1 93 ? 13.666 -2.473 -0.650 1.00 83.25 93 ILE A C 1
ATOM 758 O O . ILE A 1 93 ? 14.561 -3.155 -1.125 1.00 83.25 93 ILE A O 1
ATOM 762 N N . SER A 1 94 ? 13.507 -1.187 -0.965 1.00 72.50 94 SER A N 1
ATOM 763 C CA . SER A 1 94 ? 14.368 -0.517 -1.949 1.00 72.50 94 SER A CA 1
ATOM 764 C C . SER A 1 94 ? 15.827 -0.339 -1.501 1.00 72.50 94 SER A C 1
ATOM 766 O O . SER A 1 94 ? 16.696 -0.120 -2.341 1.00 72.50 94 SER A O 1
ATOM 768 N N . SER A 1 95 ? 16.100 -0.402 -0.193 1.00 70.31 95 SER A N 1
ATOM 769 C CA . SER A 1 95 ? 17.450 -0.299 0.378 1.00 70.31 95 SER A CA 1
ATOM 770 C C . SER A 1 95 ? 18.137 -1.647 0.636 1.00 70.31 95 SER A C 1
ATOM 772 O O . SER A 1 95 ? 19.268 -1.642 1.120 1.00 70.31 95 SER A O 1
ATOM 774 N N . SER A 1 96 ? 17.444 -2.767 0.401 1.00 56.66 96 SER A N 1
ATOM 775 C CA . SER A 1 96 ? 17.943 -4.136 0.619 1.00 56.66 96 SER A CA 1
ATOM 776 C C . SER A 1 96 ? 18.449 -4.751 -0.680 1.00 56.66 96 SER A C 1
ATOM 778 O O . SER A 1 96 ? 19.495 -5.433 -0.628 1.00 56.66 96 SER A O 1
#

pLDDT: mean 77.13, std 14.56, range [47.78, 93.69]

Foldseek 3Di:
DDDLVVLVVCVVVQHKDWQKDKDFPPPPLVVVPPPDDPVVVVVSVVVCVVCVVPGPIDMDTQDIGGSVNQDDDDSVVSVVVVVVSSVVSNVVVVVD

Secondary structure (DSSP, 8-state):
---THHHHHHHHHT-PEEEEEEE----GGGTGGGSS-HHHHHHHHHHHHHHHTT---EEEEEEEE-GGGSPSS-HHHHHHHHHHHHHHHHHHHHT-

Sequence (96 aa):
PWKPGVVRFSHASQAPIVLIYIDINHSVMRQIGQKFHGVVRALMQVWAYRFGRSLKLHMHVLDVVYPEQLPEGTPQQQTAWLQARFEELAAKISSS

Radius of gyration: 19.05 Å; chains: 1; bounding box: 36×24×53 Å